Protein AF-A0A392QMX7-F1 (afdb_monomer_lite)

Organism: NCBI:txid97028

InterPro domains:
  IPR003690 Transcription termination factor, mitochondrial/chloroplastic [PF02536] (4-111)
  IPR003690 Transcription termination factor, mitochondrial/chloroplastic [PTHR13068] (25-155)
  IPR003690 Transcription termination factor, mitochondrial/chloroplastic [SM00733] (51-82)
  IPR003690 Transcription termination factor, mitochondrial/chloroplastic [SM00733] (87-118)
  IPR003690 Transcription termination factor, mitochondrial/chloroplastic [SM00733] (123-154)
  IPR038538 MTERF superfamily, mitochondrial/chloroplastic [G3DSA:1.25.70.10] (79-162)

Sequence (163 aa):
MMWFFKDRGFDDNIIQGMFKKCKRLETAHRERADENWEYLKTIGILERKLPSIVSKCPKILVLGLNEKILPMVECLNTLATKPNEVASAIAKFPHILSYSVEEKLCPLLAFFQALGVPEKQIGKILLLNPRLISYSIEIKMGEIVKFLASIGLDKDGMIGKIM

Radius of gyration: 18.05 Å; chains: 1; bounding box: 39×32×51 Å

Secondary structure (DSSP, 8-state):
-HHHHHHTT--HHHHHHHHHH-GGGTT--HHHHHHHHHHHHHTT--GGGHHHHHHH-GGGGTS-IIIIIHHHHHHHHHH--STTHHHHHHHH-GGGGGS-IIIIIHHHHHHHHHTT--HHHHHHHHHH-GGGGGS-IIIIIHHHHHHHHHTTTTGGGHHHHH-

pLDDT: mean 92.03, std 7.65, range [63.34, 98.5]

Foldseek 3Di:
DVVLCVVLPDDPVLVVLLCVVPVVVVVADPVLLVVLLVVLVVLPADNVLVSVLCSVPVCSSRDDCVQFQVVLLVVLVVLDDDRCLSSQQCSVPVCSSVDDCVPFVVVQLVLLVVLVADSNVSSVVCSVPVCSSVDDCVPPVVVVVVVCVVVPCSPPSSVSVVD

Structure (mmCIF, N/CA/C/O backbone):
data_AF-A0A392QMX7-F1
#
_entry.id   AF-A0A392QMX7-F1
#
loop_
_atom_site.group_PDB
_atom_site.id
_atom_site.type_symbol
_atom_site.label_atom_id
_atom_site.label_alt_id
_atom_site.label_comp_id
_atom_site.label_asym_id
_atom_site.label_entity_id
_atom_site.label_seq_id
_atom_site.pdbx_PDB_ins_code
_atom_site.Cartn_x
_atom_site.Cartn_y
_atom_site.Cartn_z
_atom_site.occupancy
_atom_site.B_iso_or_equiv
_atom_site.auth_seq_id
_atom_site.auth_comp_id
_atom_site.auth_asym_id
_atom_site.auth_atom_id
_atom_site.pdbx_PDB_model_num
ATOM 1 N N . MET A 1 1 ? 13.986 1.995 -18.642 1.00 92.06 1 MET A N 1
ATOM 2 C CA . MET A 1 1 ? 12.60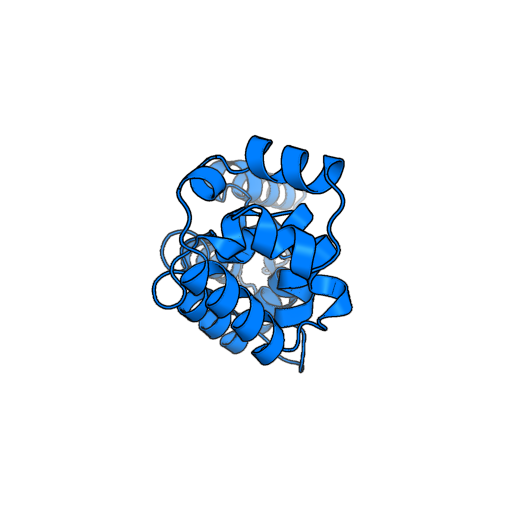5 2.045 -18.112 1.00 92.06 1 MET A CA 1
ATOM 3 C C . MET A 1 1 ? 11.503 2.135 -19.177 1.00 92.06 1 MET A C 1
ATOM 5 O O . MET A 1 1 ? 10.482 1.492 -19.005 1.00 92.06 1 MET A O 1
ATOM 9 N N . MET A 1 2 ? 11.689 2.860 -20.290 1.00 90.62 2 MET A N 1
ATOM 10 C CA . MET A 1 2 ? 10.694 2.953 -21.383 1.00 90.62 2 MET A CA 1
ATOM 11 C C . MET A 1 2 ? 10.209 1.583 -21.906 1.00 90.62 2 MET A C 1
ATOM 13 O O . MET A 1 2 ? 9.010 1.324 -21.936 1.00 90.62 2 MET A O 1
ATOM 17 N N . TRP A 1 3 ? 11.141 0.682 -22.239 1.00 90.94 3 TRP A N 1
ATOM 18 C CA . TRP A 1 3 ? 10.823 -0.649 -22.778 1.00 90.94 3 TRP A CA 1
ATOM 19 C C . TRP A 1 3 ? 10.005 -1.529 -21.833 1.00 90.94 3 TRP A C 1
ATOM 21 O O . TRP A 1 3 ? 9.071 -2.171 -22.277 1.00 90.94 3 TRP A O 1
ATOM 31 N N . PHE A 1 4 ? 10.248 -1.471 -20.521 1.00 95.00 4 PHE A N 1
ATOM 32 C CA . PHE A 1 4 ? 9.420 -2.179 -19.533 1.00 95.00 4 PHE A CA 1
ATOM 33 C C . PHE A 1 4 ? 7.932 -1.832 -19.657 1.00 95.00 4 PHE A C 1
ATOM 35 O O . PHE A 1 4 ? 7.083 -2.707 -19.498 1.00 95.00 4 PHE A O 1
ATOM 42 N N . PHE A 1 5 ? 7.616 -0.559 -19.920 1.00 96.19 5 PHE A N 1
ATOM 43 C CA . PHE A 1 5 ? 6.237 -0.121 -20.093 1.00 96.19 5 PHE A CA 1
ATOM 44 C C . PHE A 1 5 ? 5.694 -0.525 -21.467 1.00 96.19 5 PHE A C 1
ATOM 46 O O . PHE A 1 5 ? 4.558 -0.979 -21.563 1.00 96.19 5 PHE A O 1
ATOM 53 N N . LYS A 1 6 ? 6.502 -0.412 -22.525 1.00 94.75 6 LYS A N 1
ATOM 54 C CA . LYS A 1 6 ? 6.108 -0.834 -23.877 1.00 94.75 6 LYS A CA 1
ATOM 55 C C . LYS A 1 6 ? 5.818 -2.334 -23.961 1.00 94.75 6 LYS A C 1
ATOM 57 O O . LYS A 1 6 ? 4.762 -2.702 -24.464 1.00 94.75 6 LYS A O 1
ATOM 62 N N . ASP A 1 7 ? 6.677 -3.168 -23.378 1.00 94.88 7 ASP A N 1
ATOM 63 C CA . ASP A 1 7 ? 6.513 -4.628 -23.305 1.00 94.88 7 ASP A CA 1
ATOM 64 C C . ASP A 1 7 ? 5.215 -5.024 -22.573 1.00 94.88 7 ASP A C 1
ATOM 66 O O . ASP A 1 7 ? 4.654 -6.089 -22.810 1.00 94.88 7 ASP A O 1
ATOM 70 N N . ARG A 1 8 ? 4.707 -4.144 -21.699 1.00 95.06 8 ARG A N 1
ATOM 71 C CA . ARG A 1 8 ? 3.462 -4.317 -20.933 1.00 95.06 8 ARG A CA 1
ATOM 72 C C . ARG A 1 8 ? 2.264 -3.571 -21.533 1.00 95.06 8 ARG A C 1
ATOM 74 O O . ARG A 1 8 ? 1.240 -3.421 -20.869 1.00 95.06 8 ARG A O 1
ATOM 81 N N . GLY A 1 9 ? 2.387 -3.095 -22.773 1.00 94.62 9 GLY A N 1
ATOM 82 C CA . GLY A 1 9 ? 1.285 -2.522 -23.546 1.00 94.62 9 GLY A CA 1
ATOM 83 C C . GLY A 1 9 ? 0.862 -1.109 -23.138 1.00 94.62 9 GLY A C 1
ATOM 84 O O . GLY A 1 9 ? -0.247 -0.694 -23.464 1.00 94.62 9 GLY A O 1
ATOM 85 N N . PHE A 1 10 ? 1.702 -0.357 -22.422 1.00 96.75 10 PHE A N 1
ATOM 86 C CA . PHE A 1 10 ? 1.399 1.041 -22.118 1.00 96.75 10 PHE A CA 1
ATOM 87 C C . PHE A 1 10 ? 1.617 1.926 -23.355 1.00 96.75 10 PHE A C 1
ATOM 89 O O . PHE A 1 10 ? 2.635 1.815 -24.046 1.00 96.75 10 PHE A O 1
ATOM 96 N N . ASP A 1 11 ? 0.691 2.852 -23.603 1.00 95.44 11 ASP A N 1
ATOM 97 C CA . ASP A 1 11 ? 0.864 3.881 -24.629 1.00 95.44 11 ASP A CA 1
ATOM 98 C C . ASP A 1 11 ? 1.825 4.997 -24.179 1.00 95.44 11 ASP A C 1
ATOM 100 O O . ASP A 1 11 ? 2.079 5.200 -22.987 1.00 95.44 11 ASP A O 1
ATOM 104 N N . ASP A 1 12 ? 2.357 5.748 -25.147 1.00 96.31 12 ASP A N 1
ATOM 105 C CA . ASP A 1 12 ? 3.342 6.800 -24.878 1.00 96.31 12 ASP A CA 1
ATOM 106 C C . ASP A 1 12 ? 2.803 7.921 -23.989 1.00 96.31 12 ASP A C 1
ATOM 108 O O . ASP A 1 12 ? 3.541 8.440 -23.153 1.00 96.31 12 ASP A O 1
ATOM 112 N N . ASN A 1 13 ? 1.522 8.278 -24.097 1.00 96.25 13 ASN A N 1
ATOM 113 C CA . ASN A 1 13 ? 0.946 9.361 -23.302 1.00 96.25 13 ASN A CA 1
ATOM 114 C C . ASN A 1 13 ? 0.893 8.982 -21.819 1.00 96.25 13 ASN A C 1
ATOM 116 O O . ASN A 1 13 ? 1.268 9.783 -20.955 1.00 96.25 13 ASN A O 1
ATOM 120 N N . ILE A 1 14 ? 0.484 7.747 -21.514 1.00 96.38 14 ILE A N 1
ATOM 121 C CA . ILE A 1 14 ? 0.496 7.216 -20.151 1.00 96.38 14 ILE A CA 1
ATOM 122 C C . ILE A 1 14 ? 1.931 7.138 -19.631 1.00 96.38 14 ILE A C 1
ATOM 124 O O . ILE A 1 14 ? 2.186 7.562 -18.500 1.00 96.38 14 ILE A O 1
ATOM 128 N N . ILE A 1 15 ? 2.874 6.651 -20.444 1.00 97.31 15 ILE A N 1
ATOM 129 C CA . ILE A 1 15 ? 4.284 6.560 -20.055 1.00 97.31 15 ILE A CA 1
ATOM 130 C C . ILE A 1 15 ? 4.840 7.941 -19.699 1.00 97.31 15 ILE A C 1
ATOM 132 O O . ILE A 1 15 ? 5.365 8.129 -18.599 1.00 97.31 15 ILE A O 1
ATOM 136 N N . GLN A 1 16 ? 4.654 8.936 -20.565 1.00 96.12 16 GLN A N 1
ATOM 137 C CA . GLN A 1 16 ? 5.099 10.305 -20.300 1.00 96.12 16 GLN A CA 1
ATOM 138 C C . GLN A 1 16 ? 4.425 10.897 -19.056 1.00 96.12 16 GLN A C 1
ATOM 140 O O . GLN A 1 16 ? 5.073 11.561 -18.243 1.00 96.12 16 GLN A O 1
ATOM 145 N N . GLY A 1 17 ? 3.136 10.612 -18.847 1.00 97.00 17 GLY A N 1
ATOM 146 C CA . GLY A 1 17 ? 2.425 10.970 -17.621 1.00 97.00 17 GLY A CA 1
ATOM 147 C C . GLY A 1 17 ? 3.057 10.361 -16.365 1.00 97.00 17 GLY A C 1
ATOM 148 O O . GLY A 1 17 ? 3.155 11.032 -15.336 1.00 97.00 17 GLY A O 1
ATOM 149 N N . MET A 1 18 ? 3.534 9.117 -16.437 1.00 97.31 18 MET A N 1
ATOM 150 C CA . MET A 1 18 ? 4.215 8.454 -15.323 1.00 97.31 18 MET A CA 1
ATOM 151 C C . MET A 1 18 ? 5.578 9.077 -15.009 1.00 97.31 18 MET A C 1
ATOM 153 O O . MET A 1 18 ? 5.848 9.346 -13.838 1.00 97.31 18 MET A O 1
ATOM 157 N N . PHE A 1 19 ? 6.398 9.385 -16.018 1.00 96.38 19 PHE A N 1
ATOM 158 C CA . PHE A 1 19 ? 7.685 10.069 -15.823 1.00 96.38 19 PHE A CA 1
ATOM 159 C C . PHE A 1 19 ? 7.521 11.476 -15.232 1.00 96.38 19 PHE A C 1
ATOM 161 O O . PHE A 1 19 ? 8.304 11.886 -14.373 1.00 96.38 19 PHE A O 1
ATOM 168 N N . LYS A 1 20 ? 6.456 12.197 -15.611 1.00 96.12 20 LYS A N 1
ATOM 169 C CA . LYS A 1 20 ? 6.101 13.485 -14.990 1.00 96.12 20 LYS A CA 1
ATOM 170 C C . LYS A 1 20 ? 5.731 13.333 -13.510 1.00 96.12 20 LYS A C 1
ATOM 172 O O . LYS A 1 20 ? 6.157 14.145 -12.697 1.00 96.12 20 LYS A O 1
ATOM 177 N N . LYS A 1 21 ? 4.971 12.292 -13.149 1.00 95.56 21 LYS A N 1
ATOM 178 C CA . LYS A 1 21 ? 4.568 12.012 -11.755 1.00 95.56 21 LYS A CA 1
ATOM 179 C C . LYS A 1 21 ? 5.712 11.478 -10.888 1.00 95.56 21 LYS A C 1
ATOM 181 O O . LYS A 1 21 ? 5.720 11.704 -9.682 1.00 95.56 21 LYS A O 1
ATOM 186 N N . CYS A 1 22 ? 6.644 10.722 -11.467 1.00 95.94 22 CYS A N 1
ATOM 187 C CA . CYS A 1 22 ? 7.737 10.085 -10.741 1.00 95.94 22 CYS A CA 1
ATOM 188 C C . CYS A 1 22 ? 9.039 10.147 -11.543 1.00 95.94 22 CYS A C 1
ATOM 190 O O . CYS A 1 22 ? 9.388 9.221 -12.271 1.00 95.94 22 CYS A O 1
ATOM 192 N N . LYS A 1 23 ? 9.804 11.223 -11.330 1.00 94.69 23 LYS A N 1
ATOM 193 C CA . LYS A 1 23 ? 11.112 11.439 -11.967 1.00 94.69 23 LYS A CA 1
ATOM 194 C C . LYS A 1 23 ? 12.138 10.346 -11.684 1.00 94.69 23 LYS A C 1
ATOM 196 O O . LYS A 1 23 ? 12.969 10.050 -12.529 1.00 94.69 23 LYS A O 1
ATOM 201 N N . ARG A 1 24 ? 12.015 9.663 -10.541 1.00 95.06 24 ARG A N 1
ATOM 202 C CA . ARG A 1 24 ? 12.851 8.502 -10.191 1.00 95.06 24 ARG A CA 1
ATOM 203 C C . ARG A 1 24 ? 12.748 7.344 -11.190 1.00 95.06 24 ARG A C 1
ATOM 205 O O . ARG A 1 24 ? 13.617 6.486 -11.169 1.00 95.06 24 ARG A O 1
ATOM 212 N N . LEU A 1 25 ? 11.727 7.304 -12.049 1.00 94.94 25 LEU A N 1
ATOM 213 C CA . LEU A 1 25 ? 11.652 6.329 -13.139 1.00 94.94 25 LEU A CA 1
ATOM 214 C C . LEU A 1 25 ? 12.741 6.527 -14.204 1.00 94.94 25 LEU A C 1
ATOM 216 O O . LEU A 1 25 ? 13.088 5.563 -14.880 1.00 94.94 25 LEU A O 1
ATOM 220 N N . GLU A 1 26 ? 13.266 7.746 -14.376 1.00 92.31 26 GLU A N 1
ATOM 221 C CA . GLU A 1 26 ? 14.305 8.058 -15.376 1.00 92.31 26 GLU A CA 1
ATOM 222 C C . GLU A 1 26 ? 15.615 7.323 -15.059 1.00 92.31 26 GLU A C 1
ATOM 224 O O . GLU A 1 26 ? 16.296 6.854 -15.966 1.00 92.31 26 GLU A O 1
ATOM 229 N N . THR A 1 27 ? 15.907 7.140 -13.770 1.00 93.06 27 THR A N 1
ATOM 230 C CA . THR A 1 27 ? 17.107 6.465 -13.253 1.00 93.06 27 THR A CA 1
ATOM 231 C C . THR A 1 27 ? 16.821 5.080 -12.669 1.00 93.06 27 THR A C 1
ATOM 233 O O . THR A 1 27 ? 17.694 4.472 -12.056 1.00 93.06 27 THR A O 1
ATOM 236 N N . ALA A 1 28 ? 15.598 4.566 -12.820 1.00 92.75 28 ALA A N 1
ATOM 237 C CA . ALA A 1 28 ? 15.204 3.296 -12.225 1.00 92.75 28 ALA A CA 1
ATOM 238 C C . ALA A 1 28 ? 15.799 2.084 -12.954 1.00 92.75 28 ALA A C 1
ATOM 240 O O . ALA A 1 28 ? 15.801 2.007 -14.187 1.00 92.75 28 ALA A O 1
ATOM 241 N N . HIS A 1 29 ? 16.215 1.091 -12.166 1.00 92.06 29 HIS A N 1
ATOM 242 C CA . HIS A 1 29 ? 16.638 -0.213 -12.663 1.00 92.06 29 HIS A CA 1
ATOM 243 C C . HIS A 1 29 ? 15.427 -1.057 -13.064 1.00 92.06 29 HIS A C 1
ATOM 245 O O . HIS A 1 29 ? 14.441 -1.138 -12.329 1.00 92.06 29 HIS A O 1
ATOM 251 N N . ARG A 1 30 ? 15.524 -1.702 -14.232 1.00 93.94 30 ARG A N 1
ATOM 252 C CA . ARG A 1 30 ? 14.465 -2.566 -14.769 1.00 93.94 30 ARG A CA 1
ATOM 253 C C . ARG A 1 30 ? 14.163 -3.738 -13.832 1.00 93.94 30 ARG A C 1
ATOM 255 O O . ARG A 1 30 ? 12.995 -3.994 -13.583 1.00 93.94 30 ARG A O 1
ATOM 262 N N . GLU A 1 31 ? 15.199 -4.371 -13.290 1.00 94.81 31 GLU A N 1
ATOM 263 C CA . GLU A 1 31 ? 15.098 -5.527 -12.385 1.00 94.81 31 GLU A CA 1
ATOM 264 C C . GLU A 1 31 ? 14.177 -5.237 -11.199 1.00 94.81 31 GLU A C 1
ATOM 266 O O . GLU A 1 31 ? 13.197 -5.943 -11.007 1.00 94.81 31 GLU A O 1
ATOM 271 N N . ARG A 1 32 ? 14.386 -4.119 -10.493 1.00 95.31 32 ARG A N 1
ATOM 272 C CA . ARG A 1 32 ? 13.511 -3.698 -9.385 1.00 95.31 32 ARG A CA 1
ATOM 273 C C . ARG A 1 32 ? 12.056 -3.491 -9.814 1.00 95.31 32 ARG A C 1
ATOM 275 O O . ARG A 1 32 ? 11.134 -3.820 -9.072 1.00 95.31 32 ARG A O 1
ATOM 282 N N . ALA A 1 33 ? 11.833 -2.908 -10.990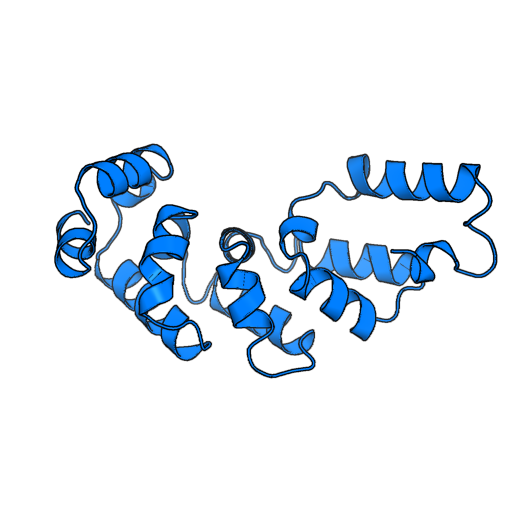 1.00 97.25 33 ALA A N 1
ATOM 283 C CA . ALA A 1 33 ? 10.480 -2.707 -11.496 1.00 97.25 33 ALA A CA 1
ATOM 284 C C . ALA A 1 33 ? 9.803 -4.043 -11.839 1.00 97.25 33 ALA A C 1
ATOM 286 O O . ALA A 1 33 ? 8.613 -4.199 -11.566 1.00 97.25 33 ALA A O 1
ATOM 287 N N . ASP A 1 34 ? 10.551 -4.991 -12.411 1.00 97.38 34 ASP A N 1
ATOM 288 C CA . ASP A 1 34 ? 10.084 -6.350 -12.695 1.00 97.38 34 ASP A CA 1
ATOM 289 C C . ASP A 1 34 ? 9.809 -7.123 -11.389 1.00 97.38 34 ASP A C 1
ATOM 291 O O . ASP A 1 34 ? 8.727 -7.686 -11.247 1.00 97.38 34 ASP A O 1
ATOM 295 N N . GLU A 1 35 ? 10.699 -7.056 -10.394 1.00 97.81 35 GLU A N 1
ATOM 296 C CA . GLU A 1 35 ? 10.503 -7.640 -9.056 1.00 97.81 35 GLU A CA 1
ATOM 297 C C . GLU A 1 35 ? 9.227 -7.121 -8.387 1.00 97.81 35 GLU A C 1
ATOM 299 O O . GLU A 1 35 ? 8.377 -7.902 -7.956 1.00 97.81 35 GLU A O 1
ATOM 304 N N . ASN A 1 36 ? 9.047 -5.797 -8.342 1.00 98.19 36 ASN A N 1
ATOM 305 C CA . ASN A 1 36 ? 7.859 -5.197 -7.741 1.00 98.19 36 ASN A CA 1
ATOM 306 C C . ASN A 1 36 ? 6.589 -5.561 -8.525 1.00 98.19 36 ASN A C 1
ATOM 308 O O . ASN A 1 36 ? 5.538 -5.771 -7.923 1.00 98.19 36 ASN A O 1
ATOM 312 N N . TRP A 1 37 ? 6.661 -5.642 -9.857 1.00 98.06 37 TRP A N 1
ATOM 313 C CA . TRP A 1 37 ? 5.535 -6.060 -10.694 1.00 98.06 37 TRP A CA 1
ATOM 314 C C . TRP A 1 37 ? 5.114 -7.503 -10.405 1.00 98.06 37 TRP A C 1
ATOM 316 O O . TRP A 1 37 ? 3.927 -7.761 -10.193 1.00 98.06 37 TRP A O 1
ATOM 326 N N . GLU A 1 38 ? 6.071 -8.431 -10.354 1.00 98.19 38 GLU A N 1
ATOM 327 C CA . GLU A 1 38 ? 5.797 -9.838 -10.062 1.00 98.19 38 GLU A CA 1
ATOM 328 C C . GLU A 1 38 ? 5.301 -10.032 -8.629 1.00 98.19 38 GLU A C 1
ATOM 330 O O . GLU A 1 38 ? 4.313 -10.731 -8.414 1.00 98.19 38 GLU A O 1
ATOM 335 N N . TYR A 1 39 ? 5.881 -9.332 -7.654 1.00 98.50 39 TYR A N 1
ATOM 336 C CA . TYR A 1 39 ? 5.399 -9.383 -6.276 1.00 98.50 39 TYR A CA 1
ATOM 337 C C . TYR A 1 39 ? 3.948 -8.890 -6.135 1.00 98.50 39 TYR A C 1
ATOM 339 O O . TYR A 1 39 ? 3.146 -9.481 -5.417 1.00 98.50 39 TYR A O 1
ATOM 347 N N . LEU A 1 40 ? 3.542 -7.844 -6.865 1.00 98.12 40 LEU A N 1
ATOM 348 C CA . LEU A 1 40 ? 2.140 -7.411 -6.837 1.00 98.12 40 LEU A CA 1
ATOM 349 C C . LEU A 1 40 ? 1.186 -8.526 -7.318 1.00 98.12 40 LEU A C 1
ATOM 351 O O . LEU A 1 40 ? 0.061 -8.619 -6.823 1.00 98.12 40 LEU A O 1
ATOM 355 N N . LYS A 1 41 ? 1.626 -9.411 -8.223 1.00 97.88 41 LYS A N 1
ATOM 356 C CA . LYS A 1 41 ? 0.841 -10.583 -8.651 1.00 97.88 41 LYS A CA 1
ATOM 357 C C . LYS A 1 41 ? 0.733 -11.621 -7.536 1.00 97.88 41 LYS A C 1
ATOM 359 O O . LYS A 1 41 ? -0.358 -12.149 -7.318 1.00 97.88 41 LYS A O 1
ATOM 364 N N . THR A 1 42 ? 1.819 -11.884 -6.803 1.00 97.44 42 THR A N 1
ATOM 365 C CA . THR A 1 42 ? 1.830 -12.898 -5.730 1.00 97.44 42 THR A CA 1
ATOM 366 C C . THR A 1 42 ? 0.896 -12.546 -4.573 1.00 97.44 42 THR A C 1
ATOM 368 O O . THR A 1 42 ? 0.323 -13.442 -3.962 1.00 97.44 42 THR A O 1
ATOM 371 N N . ILE A 1 43 ? 0.650 -11.255 -4.325 1.00 96.25 43 ILE A N 1
ATOM 372 C CA . ILE A 1 43 ? -0.287 -10.795 -3.286 1.00 96.25 43 ILE A CA 1
ATOM 373 C C . ILE A 1 43 ? -1.758 -10.790 -3.742 1.00 96.25 43 ILE A C 1
ATOM 375 O O . ILE A 1 43 ? -2.621 -10.277 -3.032 1.00 96.25 43 ILE A O 1
ATOM 379 N N . GLY A 1 44 ? -2.062 -11.331 -4.929 1.00 96.06 44 GLY A N 1
ATOM 380 C CA . GLY A 1 44 ? -3.426 -11.495 -5.442 1.00 96.06 44 GLY A CA 1
ATOM 381 C C . GLY A 1 44 ? -3.932 -10.356 -6.335 1.00 96.06 44 GLY A C 1
ATOM 382 O O . GLY A 1 44 ? -5.121 -10.318 -6.671 1.00 96.06 44 GLY A O 1
ATOM 383 N N . ILE A 1 45 ? -3.075 -9.415 -6.755 1.00 97.81 45 ILE A N 1
ATOM 384 C CA . ILE A 1 45 ? -3.468 -8.408 -7.750 1.00 97.81 45 ILE A CA 1
ATOM 385 C C . ILE A 1 45 ? -3.409 -9.036 -9.140 1.00 97.81 45 ILE A C 1
ATOM 387 O O . ILE A 1 45 ? -2.363 -9.443 -9.632 1.00 97.81 45 ILE A O 1
ATOM 391 N N . LEU A 1 46 ? -4.560 -9.060 -9.808 1.00 96.25 46 LEU A N 1
ATOM 392 C CA . LEU A 1 46 ? -4.660 -9.562 -11.174 1.00 96.25 46 LEU A CA 1
ATOM 393 C C . LEU A 1 46 ? -3.807 -8.720 -12.125 1.00 96.25 46 LEU A C 1
ATOM 395 O O . LEU A 1 46 ? -3.918 -7.494 -12.129 1.00 96.25 46 LEU A O 1
ATOM 399 N N . GLU A 1 47 ? -3.055 -9.379 -13.003 1.00 95.88 47 GLU A N 1
ATOM 400 C CA . GLU A 1 47 ? -2.144 -8.730 -13.952 1.00 95.88 47 GLU A CA 1
ATOM 401 C C . GLU A 1 47 ? -2.832 -7.656 -14.804 1.00 95.88 47 GLU A C 1
ATOM 403 O O . GLU A 1 47 ? -2.334 -6.539 -14.924 1.00 95.88 47 GLU A O 1
ATOM 408 N N . ARG A 1 48 ? -4.066 -7.914 -15.258 1.00 95.94 48 ARG A N 1
ATOM 409 C CA . ARG A 1 48 ? -4.887 -6.930 -15.988 1.00 95.94 48 ARG A CA 1
ATOM 410 C C . ARG A 1 48 ? -5.163 -5.624 -15.225 1.00 95.94 48 ARG A C 1
ATOM 412 O O . ARG A 1 48 ? -5.538 -4.630 -15.836 1.00 95.94 48 ARG A O 1
ATOM 419 N N . LYS A 1 49 ? -5.035 -5.611 -13.891 1.00 97.00 49 LYS A N 1
ATOM 420 C CA . LYS A 1 49 ? -5.202 -4.409 -13.053 1.00 97.00 49 LYS A CA 1
ATOM 421 C C . LYS A 1 49 ? -3.896 -3.633 -12.870 1.00 97.00 49 LYS A C 1
ATOM 423 O O . LYS A 1 49 ? -3.962 -2.442 -12.559 1.00 97.00 49 LYS A O 1
ATOM 428 N N . LEU A 1 50 ? -2.737 -4.267 -13.063 1.00 97.75 50 LEU A N 1
ATOM 429 C CA . LEU A 1 50 ? -1.432 -3.650 -12.817 1.00 97.75 50 LEU A CA 1
ATOM 430 C C . LEU A 1 50 ? -1.188 -2.395 -13.658 1.00 97.75 50 LEU A C 1
ATOM 432 O O . LEU A 1 50 ? -0.746 -1.410 -13.063 1.00 97.75 50 LEU A O 1
ATOM 436 N N . PRO A 1 51 ? -1.557 -2.330 -14.958 1.00 97.19 51 PRO A N 1
ATOM 437 C CA . PRO A 1 51 ? -1.407 -1.097 -15.719 1.00 97.19 51 PRO A CA 1
ATOM 438 C C . PRO A 1 51 ? -2.097 0.099 -15.062 1.00 97.19 51 PRO A C 1
ATOM 440 O O . PRO A 1 51 ? -1.465 1.120 -14.808 1.00 97.19 51 PRO A O 1
ATOM 443 N N . SER A 1 52 ? -3.362 -0.054 -14.653 1.00 96.88 52 SER A N 1
ATOM 444 C CA . SER A 1 52 ? -4.112 1.016 -13.979 1.00 96.88 52 SER A CA 1
ATOM 445 C C . SER A 1 52 ? -3.483 1.432 -12.642 1.00 96.88 52 SER A C 1
ATOM 447 O O . SER A 1 52 ? -3.447 2.618 -12.307 1.00 96.88 52 SER A O 1
ATOM 449 N N . ILE A 1 53 ? -2.983 0.466 -11.870 1.00 98.00 53 ILE A N 1
ATOM 450 C CA . ILE A 1 53 ? -2.350 0.685 -10.562 1.00 98.00 53 ILE A CA 1
ATOM 451 C C . ILE A 1 53 ? -1.038 1.459 -10.729 1.00 98.00 53 ILE A C 1
ATOM 453 O O . ILE A 1 53 ? -0.842 2.494 -10.086 1.00 98.00 53 ILE A O 1
ATOM 457 N N . VAL A 1 54 ? -0.177 1.008 -11.641 1.00 97.62 54 VAL A N 1
ATOM 458 C CA . VAL A 1 54 ? 1.115 1.627 -11.951 1.00 97.62 54 VAL A CA 1
ATOM 459 C C . VAL A 1 54 ? 0.927 3.021 -12.555 1.00 97.62 54 VAL A C 1
ATOM 461 O O . VAL A 1 54 ? 1.591 3.959 -12.126 1.00 97.62 54 VAL A O 1
ATOM 464 N N . SER A 1 55 ? -0.040 3.228 -13.455 1.00 96.50 55 SER A N 1
ATOM 465 C CA . SER A 1 55 ? -0.341 4.565 -13.998 1.00 96.50 55 SER A CA 1
ATOM 466 C C . SER A 1 55 ? -0.809 5.562 -12.932 1.00 96.50 55 SER A C 1
ATOM 468 O O . SER A 1 55 ? -0.552 6.772 -13.035 1.00 96.50 55 SER A O 1
ATOM 470 N N . LYS A 1 56 ? -1.516 5.079 -11.898 1.00 96.00 56 LYS A N 1
ATOM 471 C CA . LYS A 1 56 ? -1.944 5.894 -10.750 1.00 96.00 56 LYS A CA 1
ATOM 472 C C . LYS A 1 56 ? -0.781 6.216 -9.819 1.00 96.00 56 LYS A C 1
ATOM 474 O O . LYS A 1 56 ? -0.717 7.342 -9.332 1.00 96.00 56 LYS A O 1
ATOM 479 N N . CYS A 1 57 ? 0.112 5.260 -9.575 1.00 97.19 57 CYS A N 1
ATOM 480 C CA . CYS A 1 57 ? 1.247 5.417 -8.671 1.00 97.19 57 CYS A CA 1
ATOM 481 C C . CYS A 1 57 ? 2.516 4.768 -9.252 1.00 97.19 57 CYS A C 1
ATOM 483 O O . CYS A 1 57 ? 2.915 3.692 -8.813 1.00 97.19 57 CYS A O 1
ATOM 485 N N . PRO A 1 58 ? 3.206 5.424 -10.201 1.00 97.25 58 PRO A N 1
ATOM 486 C CA . PRO A 1 58 ? 4.405 4.852 -10.824 1.00 97.25 58 PRO A CA 1
ATOM 487 C C . PRO A 1 58 ? 5.546 4.605 -9.834 1.00 97.25 58 PRO A C 1
ATOM 489 O O . PRO A 1 58 ? 6.412 3.764 -10.063 1.00 97.25 58 PRO A O 1
ATOM 492 N N . LYS A 1 59 ? 5.521 5.315 -8.698 1.00 97.00 59 LYS A N 1
ATOM 493 C CA . LYS A 1 59 ? 6.500 5.181 -7.621 1.00 97.00 59 LYS A CA 1
ATOM 494 C C . LYS A 1 59 ? 6.609 3.745 -7.102 1.00 97.00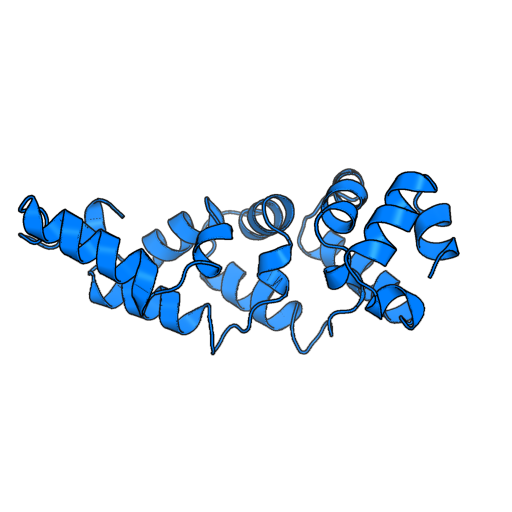 59 LYS A C 1
ATOM 496 O O . LYS A 1 59 ? 7.697 3.364 -6.687 1.00 97.00 59 LYS A O 1
ATOM 501 N N . ILE A 1 60 ? 5.542 2.941 -7.161 1.00 97.31 60 ILE A N 1
ATOM 502 C CA . ILE A 1 60 ? 5.570 1.555 -6.665 1.00 97.31 60 ILE A CA 1
ATOM 503 C C . ILE A 1 60 ? 6.614 0.687 -7.376 1.00 97.31 60 ILE A C 1
ATOM 505 O O . ILE A 1 60 ? 7.125 -0.242 -6.772 1.00 97.31 60 ILE A O 1
ATOM 509 N N . LEU A 1 61 ? 6.997 1.016 -8.612 1.00 97.75 61 LEU A N 1
ATOM 510 C CA . LEU A 1 61 ? 8.019 0.277 -9.362 1.00 97.75 61 LEU A CA 1
ATOM 511 C C . LEU A 1 61 ? 9.456 0.584 -8.921 1.00 97.75 61 LEU A C 1
ATOM 513 O O . LEU A 1 61 ? 10.383 -0.101 -9.330 1.00 97.75 61 LEU A O 1
ATOM 517 N N . VAL A 1 62 ? 9.661 1.632 -8.119 1.00 97.00 62 VAL A N 1
ATOM 518 C CA . VAL A 1 62 ? 11.003 2.091 -7.711 1.00 97.00 62 VAL A CA 1
ATOM 519 C C . VAL A 1 62 ? 11.217 2.061 -6.201 1.00 97.00 62 VAL A C 1
ATOM 521 O O . VAL A 1 62 ? 12.287 2.449 -5.720 1.00 97.00 62 VAL A O 1
ATOM 524 N N . LEU A 1 63 ? 10.197 1.647 -5.446 1.00 96.88 63 LEU A N 1
ATOM 525 C CA . LEU A 1 63 ? 10.313 1.380 -4.017 1.00 96.88 63 LEU A CA 1
ATOM 526 C C . LEU A 1 63 ? 11.187 0.147 -3.785 1.00 96.88 63 LEU A C 1
ATOM 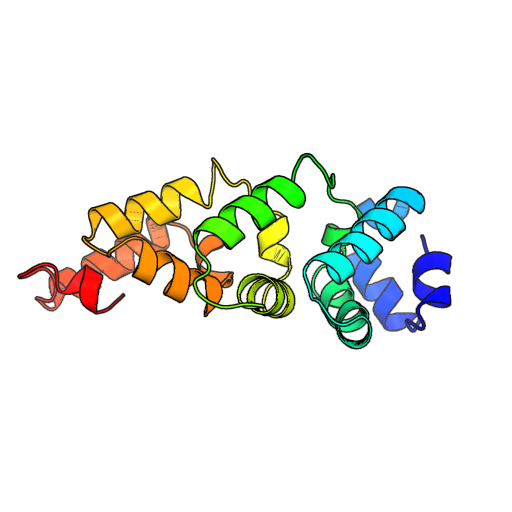528 O O . LEU A 1 63 ? 11.207 -0.765 -4.608 1.00 96.88 63 LEU A O 1
ATOM 532 N N . GLY A 1 64 ? 11.896 0.138 -2.658 1.00 96.88 64 GLY A N 1
ATOM 533 C CA . GLY A 1 64 ? 12.576 -1.059 -2.185 1.00 96.88 64 GLY A CA 1
ATOM 534 C C . GLY A 1 64 ? 11.550 -2.113 -1.777 1.00 96.88 64 GLY A C 1
ATOM 535 O O . GLY A 1 64 ? 10.629 -1.811 -1.009 1.00 96.88 64 GLY A O 1
ATOM 536 N N . LEU A 1 65 ? 11.666 -3.314 -2.344 1.00 96.94 65 LEU A N 1
ATOM 537 C CA . LEU A 1 65 ? 10.724 -4.401 -2.097 1.00 96.94 65 LEU A CA 1
ATOM 538 C C . LEU A 1 65 ? 10.742 -4.793 -0.615 1.00 96.94 65 LEU A C 1
ATOM 540 O O . LEU A 1 65 ? 9.701 -4.743 0.036 1.00 96.94 65 LEU A O 1
ATOM 544 N N . ASN A 1 66 ? 11.929 -5.072 -0.073 1.00 96.25 66 ASN A N 1
ATOM 545 C CA . ASN A 1 66 ? 12.127 -5.529 1.305 1.00 96.25 66 ASN A CA 1
ATOM 546 C C . ASN A 1 66 ? 11.991 -4.402 2.337 1.00 96.25 66 ASN A C 1
ATOM 548 O O . ASN A 1 66 ? 11.588 -4.639 3.467 1.00 96.25 66 ASN A O 1
ATOM 552 N N . GLU A 1 67 ? 12.305 -3.163 1.960 1.00 94.19 67 GLU A N 1
ATOM 553 C CA . GLU A 1 67 ? 12.364 -2.035 2.895 1.00 94.19 67 GLU A CA 1
ATOM 554 C C . GLU A 1 67 ? 11.047 -1.255 2.985 1.00 94.19 67 GLU A C 1
ATOM 556 O O . GLU A 1 67 ? 10.860 -0.456 3.904 1.00 94.19 67 GLU A O 1
ATOM 561 N N . LYS A 1 68 ? 10.156 -1.400 1.996 1.00 95.50 68 LYS A N 1
ATOM 562 C CA . LYS A 1 68 ? 8.897 -0.639 1.934 1.00 95.50 68 LYS A CA 1
ATOM 563 C C . LYS A 1 68 ? 7.689 -1.502 1.626 1.00 95.50 68 LYS A C 1
ATOM 565 O O . LYS A 1 68 ? 6.712 -1.450 2.367 1.00 95.50 68 LYS A O 1
ATOM 570 N N . ILE A 1 69 ? 7.727 -2.257 0.532 1.00 97.94 69 ILE A N 1
ATOM 571 C CA . ILE A 1 69 ? 6.530 -2.946 0.041 1.00 97.94 69 ILE A CA 1
ATOM 572 C C . ILE A 1 69 ? 6.175 -4.129 0.947 1.00 97.94 69 ILE A C 1
ATOM 574 O O . ILE A 1 69 ? 5.039 -4.203 1.409 1.00 97.94 69 ILE A O 1
ATOM 578 N N . LEU A 1 70 ? 7.130 -5.023 1.213 1.00 97.88 70 LEU A N 1
ATOM 579 C CA . LEU A 1 70 ? 6.927 -6.225 2.023 1.00 97.88 70 LEU A CA 1
ATOM 580 C C . LEU A 1 70 ? 6.441 -5.897 3.443 1.00 97.88 70 LEU A C 1
ATOM 582 O O . LEU A 1 70 ? 5.341 -6.340 3.771 1.00 97.88 70 LEU A O 1
ATOM 586 N N . PRO A 1 71 ? 7.124 -5.038 4.232 1.00 97.94 71 PRO A N 1
ATOM 587 C CA . PRO A 1 71 ? 6.681 -4.723 5.592 1.00 97.94 71 PRO A CA 1
ATOM 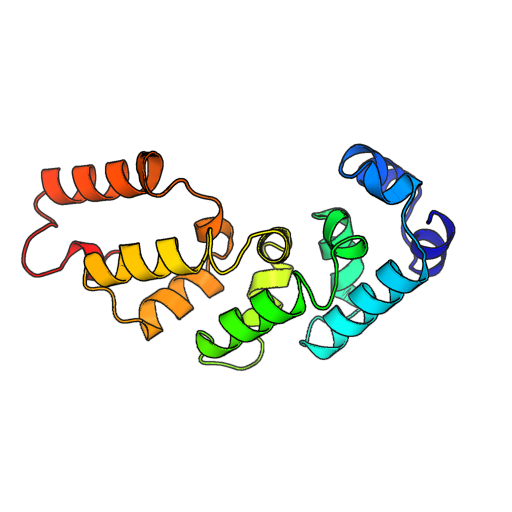588 C C . PRO A 1 71 ? 5.269 -4.130 5.640 1.00 97.94 71 PRO A C 1
ATOM 590 O O . PRO A 1 71 ? 4.464 -4.474 6.504 1.00 97.94 71 PRO A O 1
ATOM 593 N N . MET A 1 72 ? 4.930 -3.259 4.680 1.00 98.12 72 MET A N 1
ATOM 594 C CA . MET A 1 72 ? 3.586 -2.690 4.591 1.00 98.12 72 MET A CA 1
ATOM 595 C C . MET A 1 72 ? 2.544 -3.763 4.257 1.00 98.12 72 MET A C 1
ATOM 597 O O . MET A 1 72 ? 1.484 -3.791 4.872 1.00 98.12 72 MET A O 1
ATOM 601 N N . VAL A 1 73 ? 2.817 -4.654 3.299 1.00 98.12 73 VAL A N 1
ATOM 602 C CA . VAL A 1 73 ? 1.883 -5.735 2.947 1.00 98.12 73 VAL A CA 1
ATOM 603 C C . VAL A 1 73 ? 1.703 -6.720 4.101 1.00 98.12 73 VAL A C 1
ATOM 605 O O . VAL A 1 73 ? 0.570 -7.093 4.391 1.00 98.12 73 VAL A O 1
ATOM 608 N N . GLU A 1 74 ? 2.782 -7.110 4.776 1.00 97.12 74 GLU A N 1
ATOM 609 C CA . GLU A 1 74 ? 2.735 -7.994 5.944 1.00 97.12 74 GLU A CA 1
ATOM 610 C C . GLU A 1 74 ? 1.892 -7.387 7.065 1.00 97.12 74 GLU A C 1
ATOM 612 O O . GLU A 1 74 ? 0.987 -8.047 7.573 1.00 97.12 74 GLU A O 1
ATOM 617 N N . CYS A 1 75 ? 2.094 -6.106 7.378 1.00 96.00 75 CYS A N 1
ATOM 618 C CA . CYS A 1 75 ? 1.286 -5.409 8.375 1.00 96.00 75 CYS A CA 1
ATOM 619 C C . CYS A 1 75 ? -0.190 -5.291 7.953 1.00 96.00 75 CYS A C 1
ATOM 621 O O . CYS A 1 75 ? -1.090 -5.530 8.749 1.00 96.00 75 CYS A O 1
ATOM 623 N N . LEU A 1 76 ? -0.485 -4.996 6.683 1.00 96.62 76 LEU A N 1
ATOM 624 C CA . LEU A 1 76 ? -1.874 -4.982 6.209 1.00 96.62 76 LEU A CA 1
ATOM 625 C C . LEU A 1 76 ? -2.525 -6.373 6.263 1.00 96.62 76 LEU A C 1
ATOM 627 O O . LEU A 1 76 ? -3.734 -6.464 6.476 1.00 96.62 76 LEU A O 1
ATOM 631 N N . ASN A 1 77 ? -1.749 -7.447 6.097 1.00 96.19 77 ASN A N 1
ATOM 632 C CA . ASN A 1 77 ? -2.250 -8.815 6.216 1.00 96.19 77 ASN A CA 1
ATOM 633 C C . ASN A 1 77 ? -2.626 -9.176 7.659 1.00 96.19 77 ASN A C 1
ATOM 635 O O . ASN A 1 77 ? -3.591 -9.917 7.836 1.00 96.19 77 ASN A O 1
ATOM 639 N N . THR A 1 78 ? -1.951 -8.638 8.685 1.00 94.75 78 THR A N 1
ATOM 640 C CA . THR A 1 78 ? -2.365 -8.865 10.087 1.00 94.75 78 THR A CA 1
ATOM 641 C C . THR A 1 78 ? -3.709 -8.206 10.412 1.00 94.75 78 THR A C 1
ATOM 643 O O . THR A 1 78 ? -4.429 -8.664 11.297 1.00 94.75 78 THR A O 1
ATOM 646 N N . LEU A 1 79 ? -4.071 -7.160 9.664 1.00 93.38 79 LEU A N 1
ATOM 647 C CA . LEU A 1 79 ? -5.330 -6.423 9.791 1.00 93.38 79 LEU A CA 1
ATOM 648 C C . LEU A 1 79 ? -6.467 -6.997 8.931 1.00 93.38 79 LEU A C 1
ATOM 650 O O . LEU A 1 79 ? -7.634 -6.650 9.137 1.00 93.38 79 LEU A O 1
ATOM 654 N N . ALA A 1 80 ? -6.144 -7.831 7.942 1.00 94.00 80 ALA A N 1
ATOM 655 C CA . ALA A 1 80 ? -7.115 -8.415 7.030 1.00 94.00 80 ALA A CA 1
ATOM 656 C C . ALA A 1 80 ? -7.875 -9.572 7.683 1.00 94.00 80 ALA A C 1
ATOM 658 O O . ALA A 1 80 ? -7.327 -10.389 8.417 1.00 94.00 80 ALA A O 1
ATOM 659 N N . THR A 1 81 ? -9.166 -9.665 7.373 1.00 91.81 81 THR A N 1
ATOM 660 C CA . THR A 1 81 ? -10.040 -10.742 7.867 1.00 91.81 81 THR A CA 1
ATOM 661 C C . THR A 1 81 ? -10.515 -11.663 6.754 1.00 91.81 81 THR A C 1
ATOM 663 O O . THR A 1 81 ? -10.993 -12.765 7.025 1.00 91.81 81 THR A O 1
ATOM 666 N N . LYS A 1 82 ? -10.398 -11.223 5.497 1.00 91.19 82 LYS A N 1
ATOM 667 C CA . LYS A 1 82 ? -10.795 -11.990 4.318 1.00 91.19 82 LYS A CA 1
ATOM 668 C C . LYS A 1 82 ? -9.670 -12.035 3.286 1.00 91.19 82 LYS A C 1
ATOM 670 O O . LYS A 1 82 ? -8.890 -11.084 3.173 1.00 91.19 82 LYS A O 1
ATOM 675 N N . PRO A 1 83 ? -9.630 -13.094 2.460 1.00 90.06 83 PRO A N 1
ATOM 676 C CA . PRO A 1 83 ? -8.738 -13.137 1.311 1.00 90.06 83 PRO A CA 1
ATOM 677 C C . PRO A 1 83 ? -8.931 -11.912 0.409 1.00 90.06 83 PRO A C 1
ATOM 679 O O . PRO A 1 83 ? -10.051 -11.434 0.221 1.00 90.06 83 PRO A O 1
ATOM 682 N N . ASN A 1 84 ? -7.844 -11.440 -0.201 1.00 93.44 84 ASN A N 1
ATOM 683 C CA . ASN A 1 84 ? -7.825 -10.346 -1.180 1.00 93.44 84 ASN A CA 1
ATOM 684 C C . ASN A 1 84 ? -8.188 -8.939 -0.662 1.00 93.44 84 ASN A C 1
ATOM 686 O O . ASN A 1 84 ? -8.221 -8.010 -1.475 1.00 93.44 84 ASN A O 1
ATOM 690 N N . GLU A 1 85 ? -8.438 -8.726 0.637 1.00 96.06 85 GLU A N 1
ATOM 691 C CA . GLU A 1 85 ? -8.701 -7.373 1.164 1.00 96.06 85 GLU A CA 1
ATOM 692 C C . GLU A 1 85 ? -7.494 -6.452 0.955 1.00 96.06 85 GLU A C 1
ATOM 694 O O . GLU A 1 85 ? -7.651 -5.346 0.436 1.00 96.06 85 GLU A O 1
ATOM 699 N N . VAL A 1 86 ? -6.283 -6.941 1.236 1.00 97.81 86 VAL A N 1
ATOM 700 C CA . VAL A 1 86 ? -5.033 -6.192 1.024 1.00 97.81 86 VAL A CA 1
ATOM 701 C C . VAL A 1 86 ? -4.810 -5.879 -0.457 1.00 97.81 86 VAL A C 1
ATOM 703 O O . VAL A 1 86 ? -4.592 -4.721 -0.818 1.00 97.81 86 VAL A O 1
ATOM 706 N N . ALA A 1 87 ? -4.961 -6.871 -1.340 1.00 98.06 87 ALA A N 1
ATOM 707 C CA . ALA A 1 87 ? -4.868 -6.674 -2.789 1.00 98.06 87 ALA A CA 1
ATOM 708 C C . ALA A 1 87 ? -5.870 -5.622 -3.294 1.00 98.06 87 ALA A C 1
ATOM 710 O O . ALA A 1 87 ? -5.538 -4.760 -4.112 1.00 98.06 87 ALA A O 1
ATOM 711 N N . SER A 1 88 ? -7.103 -5.669 -2.783 1.00 97.88 88 SER A N 1
ATOM 712 C CA . SER A 1 88 ? -8.167 -4.724 -3.131 1.00 97.88 88 SER A CA 1
ATOM 713 C C . SER A 1 88 ? -7.860 -3.312 -2.632 1.00 97.88 88 SER A C 1
ATOM 715 O O . SER A 1 88 ? -8.046 -2.347 -3.379 1.00 97.88 88 SER A O 1
ATOM 717 N N . ALA A 1 89 ? -7.338 -3.186 -1.411 1.00 98.06 89 ALA A N 1
ATOM 718 C CA . ALA A 1 89 ? -6.921 -1.918 -0.828 1.00 98.06 89 ALA A CA 1
ATOM 719 C C . ALA A 1 89 ? -5.775 -1.282 -1.634 1.00 98.06 89 ALA A C 1
ATOM 721 O O . ALA A 1 89 ? -5.871 -0.123 -2.046 1.00 98.06 89 ALA A O 1
ATOM 722 N N . ILE A 1 90 ? -4.736 -2.054 -1.964 1.00 98.19 90 ILE A N 1
ATOM 723 C CA . ILE A 1 90 ? -3.607 -1.589 -2.783 1.00 98.19 90 ILE A CA 1
ATOM 724 C C . ILE A 1 90 ? -4.084 -1.188 -4.180 1.00 98.19 90 ILE A C 1
ATOM 726 O O . ILE A 1 90 ? -3.729 -0.116 -4.666 1.00 98.19 90 ILE A O 1
ATOM 730 N N . ALA A 1 91 ? -4.951 -1.980 -4.817 1.00 97.69 91 ALA A N 1
ATOM 731 C CA . ALA A 1 91 ? -5.499 -1.633 -6.126 1.00 97.69 91 ALA A CA 1
ATOM 732 C C . ALA A 1 91 ? -6.317 -0.325 -6.103 1.00 97.69 91 ALA A C 1
ATOM 734 O O . ALA A 1 91 ? -6.304 0.443 -7.074 1.00 97.69 91 ALA A O 1
ATOM 735 N N . LYS A 1 92 ? -7.022 -0.054 -4.995 1.00 97.31 92 LYS A N 1
ATOM 736 C CA . LYS A 1 92 ? -7.806 1.172 -4.785 1.00 97.31 92 LYS A CA 1
ATOM 737 C C . LYS A 1 92 ? -6.916 2.385 -4.500 1.00 97.31 92 LYS A C 1
ATOM 739 O O . LYS A 1 92 ? -7.193 3.472 -5.012 1.00 97.31 92 LYS A O 1
ATOM 744 N N . PHE A 1 93 ? -5.851 2.216 -3.719 1.00 97.75 93 PHE A N 1
ATOM 745 C CA . PHE A 1 93 ? -4.926 3.287 -3.349 1.00 97.75 93 PHE A CA 1
ATOM 746 C C . PHE A 1 93 ? -3.478 2.775 -3.252 1.00 97.75 93 PHE A C 1
ATOM 748 O O . PHE A 1 93 ? -2.980 2.526 -2.156 1.00 97.75 93 PHE A O 1
ATOM 755 N N . PRO A 1 94 ? -2.751 2.691 -4.382 1.00 97.75 94 PRO A N 1
ATOM 756 C CA . PRO A 1 94 ? -1.424 2.062 -4.407 1.00 97.75 94 PRO A CA 1
ATOM 757 C C . PRO A 1 94 ? -0.364 2.842 -3.618 1.00 97.75 94 PRO A C 1
ATOM 759 O O . PRO A 1 94 ? 0.651 2.293 -3.200 1.00 97.75 94 PRO A O 1
ATOM 762 N N . HIS A 1 95 ? -0.624 4.130 -3.370 1.00 97.25 95 HIS A N 1
ATOM 763 C CA . HIS A 1 95 ? 0.211 4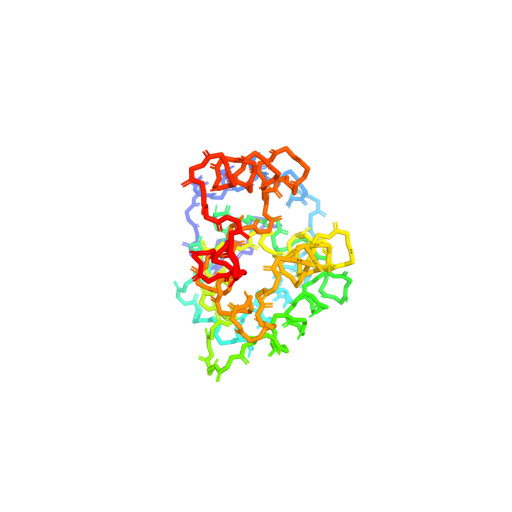.997 -2.543 1.00 97.25 95 HIS A CA 1
ATOM 764 C C . HIS A 1 95 ? 0.361 4.485 -1.104 1.00 97.25 95 HIS A C 1
ATOM 766 O O . HIS A 1 95 ? 1.324 4.879 -0.451 1.00 97.25 95 HIS A O 1
ATOM 772 N N . ILE A 1 96 ? -0.527 3.597 -0.627 1.00 97.69 96 ILE A N 1
ATOM 773 C CA . ILE A 1 96 ? -0.402 2.965 0.694 1.00 97.69 96 ILE A CA 1
ATOM 774 C C . ILE A 1 96 ? 0.978 2.319 0.897 1.00 97.69 96 ILE A C 1
ATOM 776 O O . ILE A 1 96 ? 1.576 2.481 1.953 1.00 97.69 96 ILE A O 1
ATOM 780 N N . LEU A 1 97 ? 1.544 1.718 -0.157 1.00 97.88 97 LEU A N 1
ATOM 781 C CA . LEU A 1 97 ? 2.857 1.061 -0.139 1.00 97.88 97 LEU A CA 1
ATOM 782 C C . LEU A 1 97 ? 4.044 2.030 -0.012 1.00 97.88 97 LEU A C 1
ATOM 784 O O . LEU A 1 97 ? 5.175 1.603 0.183 1.00 97.88 97 LEU A O 1
ATOM 788 N N . SER A 1 98 ? 3.818 3.338 -0.168 1.00 95.75 98 SER A N 1
ATOM 789 C CA . SER A 1 98 ? 4.868 4.356 -0.031 1.00 95.75 98 SER A CA 1
ATOM 790 C C . SER A 1 98 ? 5.002 4.916 1.385 1.00 95.75 98 SER A C 1
ATOM 792 O O . SER A 1 98 ? 5.949 5.667 1.631 1.00 95.75 98 SER A O 1
ATOM 794 N N . TYR A 1 99 ? 4.059 4.621 2.281 1.00 96.06 99 TYR A N 1
ATOM 795 C CA . TYR A 1 99 ? 4.103 5.083 3.667 1.00 96.06 99 TYR A CA 1
ATOM 796 C C . TYR A 1 99 ? 4.962 4.153 4.533 1.00 96.06 99 TYR A C 1
ATOM 798 O O . TYR A 1 99 ? 5.136 2.982 4.210 1.00 96.06 99 TYR A O 1
ATOM 806 N N . SER A 1 100 ? 5.528 4.685 5.620 1.00 94.62 100 SER A N 1
ATOM 807 C CA . SER A 1 100 ? 6.189 3.866 6.646 1.00 94.62 100 SER A CA 1
ATOM 808 C C . SER A 1 100 ? 5.136 3.229 7.547 1.00 94.62 100 SER A C 1
ATOM 810 O O . SER A 1 100 ? 4.128 3.858 7.879 1.00 94.62 100 SER A O 1
ATOM 812 N N . VAL A 1 101 ? 5.373 1.980 7.936 1.00 95.88 101 VAL A N 1
ATOM 813 C CA . VAL A 1 101 ? 4.526 1.299 8.914 1.00 95.88 101 VAL A CA 1
ATOM 814 C C . VAL A 1 101 ? 4.630 2.029 10.255 1.00 95.88 101 VAL A C 1
ATOM 816 O O . VAL A 1 101 ? 3.622 2.440 10.817 1.00 95.88 101 VAL A O 1
ATOM 819 N N . GLU A 1 102 ? 5.848 2.308 10.698 1.00 95.38 102 GLU A N 1
ATOM 820 C CA . GLU A 1 102 ? 6.181 2.895 11.995 1.00 95.38 102 GLU A CA 1
ATOM 821 C C . GLU A 1 102 ? 5.723 4.351 12.124 1.00 95.38 102 GLU A C 1
ATOM 823 O O . GLU A 1 102 ? 5.169 4.737 13.146 1.00 95.38 102 GLU A O 1
ATOM 828 N N . GLU A 1 103 ? 5.927 5.169 11.090 1.00 93.56 103 GLU A N 1
ATOM 829 C CA . GLU A 1 103 ? 5.650 6.611 11.145 1.00 93.56 103 GLU A CA 1
ATOM 830 C C . GLU A 1 103 ? 4.219 6.972 10.728 1.00 93.56 103 GLU A C 1
ATOM 832 O O . GLU A 1 103 ? 3.783 8.110 10.924 1.00 93.56 103 GLU A O 1
ATOM 837 N N . LYS A 1 104 ? 3.487 6.052 10.083 1.00 93.81 104 LYS A N 1
ATOM 838 C CA . LYS A 1 104 ? 2.138 6.338 9.563 1.00 93.81 104 LYS A CA 1
ATOM 839 C C . LYS A 1 104 ? 1.094 5.327 9.976 1.00 93.81 104 LYS A C 1
ATOM 841 O O . LYS A 1 104 ? 0.056 5.738 10.485 1.00 93.81 104 LYS A O 1
ATOM 846 N N . LEU A 1 105 ? 1.337 4.039 9.755 1.00 94.06 105 LEU A N 1
ATOM 847 C CA . LEU A 1 105 ? 0.334 3.024 10.057 1.00 94.06 105 LEU A CA 1
ATOM 848 C C . LEU A 1 105 ? 0.162 2.851 11.570 1.00 94.06 105 LEU A C 1
ATOM 850 O O . LEU A 1 105 ? -0.952 2.998 12.062 1.00 94.06 105 LEU A O 1
ATOM 854 N N . CYS A 1 106 ? 1.244 2.641 12.320 1.00 93.94 106 CYS A N 1
ATOM 855 C CA . CYS A 1 106 ? 1.189 2.454 13.771 1.00 93.94 106 CYS A CA 1
ATOM 856 C C . CYS A 1 106 ? 0.538 3.645 14.505 1.00 93.94 106 CYS A C 1
ATOM 858 O O . CYS A 1 106 ? -0.380 3.403 15.288 1.00 93.94 106 CYS A O 1
ATOM 860 N N . PRO A 1 107 ? 0.891 4.919 14.228 1.00 93.50 107 PRO A N 1
ATOM 861 C CA . PRO A 1 107 ? 0.221 6.062 14.845 1.00 93.50 107 PRO A CA 1
ATOM 862 C C . PRO A 1 107 ? -1.268 6.136 14.505 1.00 93.50 107 PRO A C 1
ATOM 864 O O . PRO A 1 107 ? -2.071 6.506 15.357 1.00 93.50 107 PRO A O 1
ATOM 867 N N . LEU A 1 108 ? -1.656 5.763 13.280 1.00 92.81 108 LEU A N 1
ATOM 868 C CA . LEU A 1 108 ? -3.061 5.727 12.879 1.00 92.81 108 LEU A CA 1
ATOM 869 C C . LEU A 1 108 ? -3.834 4.661 13.664 1.00 92.81 108 LEU A C 1
ATOM 871 O O . LEU A 1 108 ? -4.922 4.944 14.159 1.00 92.81 108 LEU A O 1
ATOM 875 N N . LEU A 1 109 ? -3.272 3.456 13.797 1.00 92.50 109 LEU A N 1
ATOM 876 C CA . LEU A 1 109 ? -3.879 2.380 14.583 1.00 92.50 109 LEU A CA 1
ATOM 877 C C . LEU A 1 109 ? -4.007 2.787 16.056 1.00 92.50 109 LEU A C 1
ATOM 879 O O . LEU A 1 109 ? -5.096 2.689 16.618 1.00 92.50 109 LEU A O 1
ATOM 883 N N . ALA A 1 110 ? -2.935 3.326 16.644 1.00 92.12 110 ALA A N 1
ATOM 884 C CA . ALA A 1 110 ? -2.917 3.800 18.026 1.00 92.12 110 ALA A CA 1
ATOM 885 C C . ALA A 1 110 ? -3.950 4.909 18.273 1.00 92.12 110 ALA A C 1
ATOM 887 O O . ALA A 1 110 ? -4.637 4.901 19.293 1.00 92.12 110 ALA A O 1
ATOM 888 N N . PHE A 1 111 ? -4.112 5.834 17.324 1.00 90.56 111 PHE A N 1
ATOM 889 C CA . PHE A 1 111 ? -5.125 6.883 17.402 1.00 90.56 111 PHE A CA 1
ATOM 890 C C . PHE A 1 111 ? -6.543 6.305 17.495 1.00 90.56 111 PHE A C 1
ATOM 892 O O . PHE A 1 111 ? -7.298 6.671 18.391 1.00 90.56 111 PHE A O 1
ATOM 899 N N . PHE A 1 112 ? -6.907 5.367 16.619 1.00 89.25 112 PHE A N 1
ATOM 900 C CA . PHE A 1 112 ? -8.232 4.745 16.671 1.00 89.25 112 PHE A CA 1
ATOM 901 C C . PHE A 1 112 ? -8.425 3.857 17.905 1.00 89.25 112 PHE A C 1
ATOM 903 O O . PHE A 1 112 ? -9.511 3.845 18.484 1.00 89.25 112 PHE A O 1
ATOM 910 N N . GLN A 1 113 ? -7.379 3.161 18.356 1.00 90.56 113 GLN A N 1
ATOM 911 C CA . GLN A 1 113 ? -7.422 2.402 19.607 1.00 90.56 113 GLN A CA 1
ATOM 912 C C . GLN A 1 113 ? -7.672 3.321 20.811 1.00 90.56 113 GLN A C 1
ATOM 914 O O . GLN A 1 113 ? -8.496 2.993 21.661 1.00 90.56 113 GLN A O 1
ATOM 919 N N . ALA A 1 114 ? -7.043 4.502 20.856 1.00 88.56 114 ALA A N 1
ATOM 920 C CA . ALA A 1 114 ? -7.276 5.503 21.900 1.00 88.56 114 ALA A CA 1
ATOM 921 C C . ALA A 1 114 ? -8.713 6.062 21.889 1.00 88.56 114 ALA A C 1
ATOM 923 O O . ALA A 1 114 ? -9.215 6.486 22.927 1.00 88.56 114 ALA A O 1
ATOM 924 N N . LEU A 1 115 ? -9.397 6.012 20.741 1.00 85.38 115 LEU A N 1
ATOM 925 C CA . LEU A 1 115 ? -10.824 6.338 20.608 1.00 85.38 115 LEU A CA 1
ATOM 926 C C . LEU A 1 115 ? -11.759 5.166 20.960 1.00 85.38 115 LEU A C 1
ATOM 928 O O . LEU A 1 115 ? -12.977 5.293 20.834 1.00 85.38 115 LEU A O 1
ATOM 932 N N . GLY A 1 116 ? -11.211 4.026 21.387 1.00 87.31 116 GLY A N 1
ATOM 933 C CA . GLY A 1 116 ? -11.972 2.835 21.758 1.00 87.31 116 GLY A CA 1
ATOM 934 C C . GLY A 1 116 ? -12.412 1.966 20.577 1.00 87.31 116 GLY A C 1
ATOM 935 O O . GLY A 1 116 ? -13.264 1.097 20.759 1.00 87.31 116 GLY A O 1
ATOM 936 N N . VAL A 1 117 ? -11.858 2.169 19.375 1.00 87.50 117 VAL A N 1
ATOM 937 C CA . VAL A 1 117 ? -12.159 1.314 18.216 1.00 87.50 117 VAL A CA 1
ATOM 938 C C . VAL A 1 117 ? -11.429 -0.028 18.365 1.00 87.50 117 VAL A C 1
ATOM 940 O O . VAL A 1 117 ? -10.204 -0.042 18.512 1.00 87.50 117 VAL A O 1
ATOM 943 N N . PRO A 1 118 ? -12.123 -1.179 18.278 1.00 87.38 118 PRO A N 1
ATOM 944 C CA . PRO A 1 118 ? -11.468 -2.483 18.287 1.00 87.38 118 PRO A CA 1
ATOM 945 C C . PRO A 1 118 ? -10.535 -2.655 17.084 1.00 87.38 118 PRO A C 1
ATOM 947 O O . PRO A 1 118 ? -10.912 -2.352 15.955 1.00 87.38 118 PRO A O 1
ATOM 950 N N . GLU A 1 119 ? -9.358 -3.244 17.287 1.00 85.19 119 GLU A N 1
ATOM 951 C CA . GLU A 1 119 ? -8.325 -3.397 16.247 1.00 85.19 119 GLU A CA 1
ATOM 952 C C . GLU A 1 119 ? -8.839 -4.028 14.942 1.00 85.19 119 GLU A C 1
ATOM 954 O O . GLU A 1 119 ? -8.583 -3.517 13.852 1.00 85.19 119 GLU A O 1
ATOM 959 N N . LYS A 1 120 ? -9.670 -5.074 15.042 1.00 85.00 120 LYS A N 1
ATOM 960 C CA . LYS A 1 120 ? -10.304 -5.714 13.875 1.00 85.00 120 LYS A CA 1
ATOM 961 C C . LYS A 1 120 ? -11.182 -4.751 13.066 1.00 85.00 120 LYS A C 1
ATOM 963 O O . LYS A 1 120 ? -11.260 -4.859 11.843 1.00 85.00 120 LYS A O 1
ATOM 968 N N . GLN A 1 121 ? -11.863 -3.821 13.735 1.00 89.00 121 GLN A N 1
ATOM 969 C CA . GLN A 1 121 ? -12.681 -2.804 13.079 1.00 89.00 121 GLN A CA 1
ATOM 970 C C . GLN A 1 121 ? -11.798 -1.744 12.413 1.00 89.00 121 GLN A C 1
ATOM 972 O O . GLN A 1 121 ? -12.076 -1.376 11.273 1.00 89.00 121 GLN A O 1
ATOM 977 N N . ILE A 1 122 ? -10.694 -1.343 13.052 1.00 89.88 122 ILE A N 1
ATOM 978 C CA . ILE A 1 122 ? -9.707 -0.423 12.462 1.00 89.88 122 ILE A CA 1
ATOM 979 C C . ILE A 1 122 ? -9.138 -1.007 11.167 1.00 89.88 122 ILE A C 1
ATOM 981 O O . ILE A 1 122 ? -9.135 -0.333 10.135 1.00 89.88 122 ILE A O 1
ATOM 985 N N . GLY A 1 123 ? -8.724 -2.279 11.196 1.00 91.81 123 GLY A N 1
ATOM 986 C CA . GLY A 1 123 ? -8.232 -2.993 10.017 1.00 91.81 123 GLY A CA 1
ATOM 987 C C . GLY A 1 123 ? -9.242 -2.981 8.870 1.00 91.81 123 GLY A C 1
ATOM 988 O O . GLY A 1 123 ? -8.915 -2.598 7.746 1.00 91.81 123 GLY A O 1
ATOM 989 N N . LYS A 1 124 ? -10.511 -3.281 9.169 1.00 91.50 124 LYS A N 1
ATOM 990 C CA . LYS A 1 124 ? -11.606 -3.217 8.193 1.00 91.50 124 LYS A CA 1
ATOM 991 C C . LYS A 1 124 ? -11.793 -1.810 7.611 1.00 91.50 124 LYS A C 1
ATOM 993 O O . LYS A 1 124 ? -11.922 -1.678 6.395 1.00 91.50 124 LYS A O 1
ATOM 998 N N . ILE A 1 125 ? -11.804 -0.763 8.439 1.00 91.06 125 ILE A N 1
ATOM 999 C CA . ILE A 1 125 ? -11.962 0.631 7.986 1.00 91.06 125 ILE A CA 1
ATOM 1000 C C . ILE A 1 125 ? -10.800 1.024 7.069 1.00 91.06 125 ILE A C 1
ATOM 1002 O O . ILE A 1 125 ? -11.023 1.558 5.978 1.00 91.06 125 ILE A O 1
ATOM 1006 N N . LEU A 1 126 ? -9.566 0.710 7.471 1.00 94.69 126 LEU A N 1
ATOM 1007 C CA . LEU A 1 126 ? -8.370 1.008 6.693 1.00 94.69 126 LEU A CA 1
ATOM 1008 C C . LEU A 1 126 ? -8.368 0.273 5.347 1.00 94.69 126 LEU A C 1
ATOM 1010 O O . LEU A 1 126 ? -8.108 0.892 4.320 1.00 94.69 126 LEU A O 1
ATOM 1014 N N . LEU A 1 127 ? -8.688 -1.021 5.315 1.00 96.00 127 LEU A N 1
ATOM 1015 C CA . LEU A 1 127 ? -8.685 -1.806 4.074 1.00 96.00 127 LEU A CA 1
ATOM 1016 C C . LEU A 1 127 ? -9.840 -1.419 3.133 1.00 96.00 127 LEU A C 1
ATOM 1018 O O . LEU A 1 127 ? -9.678 -1.435 1.910 1.00 96.00 127 LEU A O 1
ATOM 1022 N N . LEU A 1 128 ? -10.985 -0.984 3.674 1.00 94.56 128 LEU A N 1
ATOM 1023 C CA . LEU A 1 128 ? -12.082 -0.416 2.881 1.00 94.56 128 LEU A CA 1
ATOM 1024 C C . LEU A 1 128 ? -11.752 0.987 2.350 1.00 94.56 128 LEU A C 1
ATOM 1026 O O . LEU A 1 128 ? -12.139 1.337 1.224 1.00 94.56 128 LEU A O 1
ATOM 1030 N N . ASN A 1 129 ? -11.030 1.795 3.128 1.00 93.88 129 ASN A N 1
ATOM 1031 C CA . ASN A 1 129 ? -10.620 3.149 2.771 1.00 93.88 129 ASN A CA 1
ATOM 1032 C C . ASN A 1 129 ? -9.115 3.388 3.005 1.00 93.88 129 ASN A C 1
ATOM 1034 O O . ASN A 1 129 ? -8.731 4.159 3.884 1.00 93.88 129 ASN A O 1
ATOM 1038 N N . PRO A 1 130 ? -8.239 2.829 2.153 1.00 95.94 130 PRO A N 1
ATOM 1039 C CA . PRO A 1 130 ? -6.785 2.900 2.336 1.00 95.94 130 PRO A CA 1
ATOM 1040 C C . PRO A 1 130 ? -6.211 4.317 2.251 1.00 95.94 130 PRO A C 1
ATOM 1042 O O . PRO A 1 130 ? -5.080 4.547 2.661 1.00 95.94 130 PRO A O 1
ATOM 1045 N N . ARG A 1 131 ? -6.977 5.300 1.754 1.00 94.88 131 ARG A N 1
ATOM 1046 C CA . ARG A 1 131 ? -6.574 6.714 1.770 1.00 94.88 131 ARG A CA 1
ATOM 1047 C C . ARG A 1 131 ? -6.515 7.287 3.190 1.00 94.88 131 ARG A C 1
ATOM 1049 O O . ARG A 1 131 ? -5.864 8.309 3.385 1.00 94.88 131 ARG A O 1
ATOM 1056 N N . LEU A 1 132 ? -7.147 6.645 4.170 1.00 92.12 132 LEU A N 1
ATOM 1057 C CA . LEU A 1 132 ? -7.165 7.080 5.567 1.00 92.12 132 LEU A CA 1
ATOM 1058 C C . LEU A 1 132 ? -5.758 7.350 6.122 1.00 92.12 132 LEU A C 1
ATOM 1060 O O . LEU A 1 132 ? -5.544 8.371 6.766 1.00 92.12 132 LEU A O 1
ATOM 1064 N N . ILE A 1 133 ? -4.782 6.510 5.761 1.00 93.81 133 ILE A N 1
ATOM 1065 C CA . ILE A 1 133 ? -3.371 6.640 6.164 1.00 93.81 133 ILE A CA 1
ATOM 1066 C C . ILE A 1 133 ? -2.694 7.932 5.677 1.00 93.81 133 ILE A C 1
ATOM 1068 O O . ILE A 1 133 ? -1.664 8.341 6.205 1.00 93.81 133 ILE A O 1
ATOM 1072 N N . SER A 1 134 ? -3.262 8.592 4.664 1.00 91.88 134 SER A N 1
ATOM 1073 C CA . SER A 1 134 ? -2.731 9.850 4.130 1.00 91.88 134 SER A CA 1
ATOM 1074 C C . SER A 1 134 ? -3.166 11.083 4.924 1.00 91.88 134 SER A C 1
ATOM 1076 O O . SER A 1 134 ? -2.639 12.170 4.689 1.00 91.88 134 SER A O 1
ATOM 1078 N N . TYR A 1 135 ? -4.141 10.950 5.828 1.00 89.06 135 TYR A N 1
ATOM 1079 C CA . TYR A 1 135 ? -4.664 12.079 6.591 1.00 89.06 135 TYR A CA 1
ATOM 1080 C C . TYR A 1 135 ? -3.754 12.406 7.773 1.00 89.06 135 TYR A C 1
ATOM 1082 O O . TYR A 1 135 ? -3.221 11.519 8.435 1.00 89.06 135 TYR A O 1
ATOM 1090 N N . SER A 1 136 ? -3.581 13.702 8.041 1.00 84.94 136 SER A N 1
ATOM 1091 C CA . SER A 1 136 ? -2.906 14.154 9.257 1.00 84.94 136 SER A CA 1
ATOM 1092 C C . SER A 1 136 ? -3.772 13.808 10.463 1.00 84.94 136 SER A C 1
ATOM 1094 O O . SER A 1 136 ? -4.934 14.215 10.522 1.00 84.94 136 SER A O 1
ATOM 1096 N N . ILE A 1 137 ? -3.204 13.062 11.410 1.00 84.00 137 ILE A N 1
ATOM 1097 C CA . ILE A 1 137 ? -3.878 12.725 12.664 1.00 84.00 137 ILE A CA 1
ATOM 1098 C C . ILE A 1 137 ? -4.134 14.008 13.460 1.00 84.00 137 ILE A C 1
ATOM 1100 O O . ILE A 1 137 ? -5.270 14.284 13.828 1.00 84.00 137 ILE A O 1
ATOM 1104 N N . GLU A 1 138 ? -3.103 14.833 13.641 1.00 78.44 138 GLU A N 1
ATOM 1105 C CA . GLU A 1 138 ? -3.166 16.046 14.464 1.00 78.44 138 GLU A CA 1
ATOM 1106 C C . GLU A 1 138 ? -4.171 17.070 13.940 1.00 78.44 138 GLU A C 1
ATOM 1108 O O . GLU A 1 138 ? -4.969 17.610 14.703 1.00 78.44 138 GLU A O 1
ATOM 1113 N N . ILE A 1 139 ? -4.142 17.320 12.629 1.00 81.12 139 ILE A N 1
ATOM 1114 C CA . ILE A 1 139 ? -4.966 18.362 12.017 1.00 81.12 139 ILE A CA 1
ATOM 1115 C C . ILE A 1 139 ? -6.336 17.781 11.680 1.00 81.12 139 ILE A C 1
ATOM 1117 O O . ILE A 1 139 ? -7.351 18.187 12.231 1.00 81.12 139 ILE A O 1
ATOM 1121 N N . LYS A 1 140 ? -6.379 16.778 10.800 1.00 80.31 140 LYS A N 1
ATOM 1122 C CA . LYS A 1 140 ? -7.637 16.347 10.189 1.00 80.31 140 LYS A CA 1
ATOM 1123 C C . LYS A 1 140 ? -8.443 15.426 11.094 1.00 80.31 140 LYS A C 1
ATOM 1125 O O . LYS A 1 140 ? -9.651 15.602 11.212 1.00 80.31 140 LYS A O 1
ATOM 1130 N N . MET A 1 141 ? -7.801 14.444 11.724 1.00 80.62 141 MET A N 1
ATOM 1131 C CA . MET A 1 141 ? -8.528 13.528 12.609 1.00 80.62 141 MET A CA 1
ATOM 1132 C C . MET A 1 141 ? -8.875 14.186 13.942 1.00 80.62 141 MET A C 1
ATOM 1134 O O . MET A 1 141 ? -9.982 13.994 14.438 1.00 80.62 141 MET A O 1
ATOM 1138 N N . GLY A 1 142 ? -7.976 15.013 14.480 1.00 80.44 142 GLY A N 1
ATOM 1139 C CA . GLY A 1 142 ? -8.229 15.805 15.679 1.00 80.44 142 GLY A CA 1
ATOM 1140 C C . GLY A 1 142 ? -9.441 16.727 15.532 1.00 80.44 142 GLY A C 1
ATOM 1141 O O . GLY A 1 142 ? -10.277 16.779 16.430 1.00 80.44 142 GLY A O 1
ATOM 1142 N N . GLU A 1 143 ? -9.587 17.412 14.394 1.00 84.94 143 GLU A N 1
ATOM 1143 C CA . GLU A 1 143 ? -10.767 18.242 14.105 1.00 84.94 143 GLU A CA 1
ATOM 1144 C C . GLU A 1 143 ? -12.060 17.424 14.015 1.00 84.94 143 GLU A C 1
ATOM 1146 O O . GLU A 1 143 ? -13.073 17.836 14.578 1.00 84.94 143 GLU A O 1
ATOM 1151 N N . ILE A 1 144 ? -12.027 16.249 13.375 1.00 82.81 144 ILE A N 1
ATOM 1152 C CA . ILE A 1 144 ? -13.193 15.354 13.297 1.00 82.81 144 ILE A CA 1
ATOM 1153 C C . ILE A 1 144 ? -13.613 14.905 14.699 1.00 82.81 144 ILE A C 1
ATOM 1155 O O . ILE A 1 144 ? -14.790 14.986 15.033 1.00 82.81 144 ILE A O 1
ATOM 1159 N N . VAL A 1 145 ? -12.665 14.488 15.542 1.00 84.44 145 VAL A N 1
ATOM 1160 C CA . VAL A 1 145 ? -12.958 14.070 16.923 1.00 84.44 145 VAL A CA 1
ATOM 1161 C C . VAL A 1 145 ? -13.518 15.229 17.743 1.00 84.44 145 VAL A C 1
ATOM 1163 O O . VAL A 1 145 ? -14.529 15.056 18.418 1.00 84.44 145 VAL A O 1
ATOM 1166 N N . LYS A 1 146 ? -12.922 16.426 17.651 1.00 85.94 146 LYS A N 1
ATOM 1167 C CA . LYS A 1 146 ? -13.425 17.630 18.335 1.00 85.94 146 LYS A CA 1
ATOM 1168 C C . LYS A 1 146 ? -14.842 17.988 17.894 1.00 85.94 146 LYS A C 1
ATOM 1170 O O . LYS A 1 146 ? -15.658 18.358 18.731 1.00 85.94 146 LYS A O 1
ATOM 1175 N N . PHE A 1 147 ? -15.137 17.865 16.603 1.00 85.44 147 PHE A N 1
ATOM 1176 C CA . PHE A 1 147 ? -16.475 18.097 16.070 1.00 85.44 147 PHE A CA 1
ATOM 1177 C C . PHE A 1 147 ? -17.480 17.046 16.556 1.00 85.44 147 PHE A C 1
ATOM 1179 O O . PHE A 1 147 ? -18.564 17.400 17.002 1.00 85.44 147 PHE A O 1
ATOM 1186 N N . LEU A 1 148 ? -17.128 15.757 16.526 1.00 85.25 148 LEU A N 1
ATOM 1187 C CA . LEU A 1 148 ? -18.001 14.696 17.041 1.00 85.25 148 LEU A CA 1
ATOM 1188 C C . LEU A 1 148 ? -18.284 14.890 18.539 1.00 85.25 148 LEU A C 1
ATOM 1190 O O . LEU A 1 148 ? -19.427 14.752 18.973 1.00 85.25 148 LEU A O 1
ATOM 1194 N N . ALA A 1 149 ? -17.273 15.291 19.312 1.00 85.38 149 ALA A N 1
ATOM 1195 C CA . ALA A 1 149 ? -17.441 15.643 20.716 1.00 85.38 149 ALA A CA 1
ATOM 1196 C C . ALA A 1 149 ? -18.349 16.871 20.907 1.00 85.38 149 ALA A C 1
ATOM 1198 O O . ALA A 1 149 ? -19.222 16.854 21.770 1.00 85.38 149 ALA A O 1
ATOM 1199 N N . SER A 1 150 ? -18.220 17.913 20.075 1.00 88.62 150 SER A N 1
ATOM 1200 C CA . SER A 1 150 ? -19.051 19.120 20.204 1.00 88.62 150 SER A CA 1
ATOM 1201 C C . SER A 1 150 ? -20.537 18.878 19.922 1.00 88.62 150 SER A C 1
ATOM 1203 O O . SER A 1 150 ? -21.375 19.619 20.433 1.00 88.62 150 SER A O 1
ATOM 1205 N N . ILE A 1 151 ? -20.875 17.827 19.167 1.00 87.50 151 ILE A N 1
ATOM 1206 C CA . ILE A 1 151 ? -22.261 17.384 18.946 1.00 87.50 151 ILE A CA 1
ATOM 1207 C C . ILE A 1 151 ? -22.705 16.269 19.912 1.00 87.50 151 ILE A C 1
ATOM 1209 O O . ILE A 1 151 ? -23.761 15.668 19.718 1.00 87.50 151 ILE A O 1
ATOM 1213 N N . GLY A 1 152 ? -21.928 16.010 20.970 1.00 80.88 152 GLY A N 1
ATOM 1214 C CA . GLY A 1 152 ? -22.281 15.109 22.072 1.00 80.88 152 GLY A CA 1
ATOM 1215 C C . GLY A 1 152 ? -22.061 13.621 21.797 1.00 80.88 152 GLY A C 1
ATOM 1216 O O . GLY A 1 152 ? -22.631 12.786 22.502 1.00 80.88 152 GLY A O 1
ATOM 1217 N N . LEU A 1 153 ? -21.264 13.276 20.781 1.00 79.62 153 LEU A N 1
ATOM 1218 C CA . LEU A 1 153 ? -20.947 11.888 20.415 1.00 79.62 153 LEU A CA 1
ATOM 1219 C C . LEU A 1 153 ? -19.694 11.348 21.122 1.00 79.62 153 LEU A C 1
ATOM 1221 O O . LEU A 1 153 ? -19.212 10.276 20.770 1.00 79.62 153 LEU A O 1
ATOM 1225 N N . ASP A 1 154 ? -19.157 12.064 22.109 1.00 77.06 154 ASP A N 1
ATOM 1226 C CA . ASP A 1 154 ? -18.051 11.636 22.977 1.00 77.06 154 ASP A CA 1
ATOM 1227 C C . ASP A 1 154 ? -18.485 10.694 24.112 1.00 77.06 154 ASP A C 1
ATOM 1229 O O . ASP A 1 154 ? -17.652 9.998 24.696 1.00 77.06 154 ASP A O 1
ATOM 1233 N N . LYS A 1 155 ? -19.790 10.610 24.395 1.00 68.94 155 LYS A N 1
ATOM 1234 C CA . LYS A 1 155 ? -20.344 9.712 25.416 1.00 68.94 155 LYS A CA 1
ATOM 1235 C C . LYS A 1 155 ? -20.213 8.239 25.006 1.00 68.94 155 LYS A C 1
ATOM 1237 O O . LYS A 1 155 ? -20.355 7.887 23.837 1.00 68.94 155 LYS A O 1
ATOM 1242 N N . ASP A 1 156 ? -19.942 7.365 25.976 1.00 67.44 156 ASP A N 1
ATOM 1243 C CA . ASP A 1 156 ? -19.968 5.895 25.846 1.00 67.44 156 ASP A CA 1
ATOM 1244 C C . ASP A 1 156 ? -19.145 5.296 24.683 1.00 67.44 156 ASP A C 1
ATOM 1246 O O . ASP A 1 156 ? -19.523 4.277 24.078 1.00 67.44 156 ASP A O 1
ATOM 1250 N N . GLY A 1 157 ? -18.025 5.942 24.334 1.00 64.75 157 GLY A N 1
ATOM 1251 C CA . GLY A 1 157 ? -17.157 5.513 23.233 1.00 64.75 157 GLY A CA 1
ATOM 1252 C C . GLY A 1 157 ? -17.839 5.576 21.862 1.00 64.75 157 GLY A C 1
ATOM 1253 O O . GLY A 1 157 ? -17.472 4.826 20.957 1.00 64.75 157 GLY A O 1
ATOM 1254 N N . MET A 1 158 ? -18.863 6.424 21.697 1.00 70.00 158 MET A N 1
ATOM 1255 C CA . MET A 1 158 ? -19.607 6.546 20.440 1.00 70.00 158 MET A CA 1
ATOM 1256 C C . MET A 1 158 ? -18.735 7.035 19.281 1.00 70.00 158 MET A C 1
ATOM 1258 O O . MET A 1 158 ? -18.921 6.545 18.170 1.00 70.00 158 MET A O 1
ATOM 1262 N N . ILE A 1 159 ? -17.733 7.890 19.524 1.00 71.50 159 ILE A N 1
ATOM 1263 C CA . ILE A 1 159 ? -16.761 8.295 18.489 1.00 71.50 159 ILE A CA 1
ATOM 1264 C C . ILE A 1 159 ? -16.124 7.064 17.836 1.00 71.50 159 ILE A C 1
ATOM 1266 O O . ILE A 1 159 ? -16.139 6.949 16.612 1.00 71.50 159 ILE A O 1
ATOM 1270 N N . GLY A 1 160 ? -15.655 6.099 18.632 1.00 66.31 160 GLY A N 1
ATOM 1271 C CA . GLY A 1 160 ? -15.074 4.867 18.103 1.00 66.31 160 GLY A CA 1
ATOM 1272 C C . GLY A 1 160 ? -16.080 3.929 17.417 1.00 66.31 160 GLY A C 1
ATOM 1273 O O . GLY A 1 160 ? -15.699 3.085 16.614 1.00 66.31 160 GLY A O 1
ATOM 1274 N N . LYS A 1 161 ? -17.380 4.063 17.696 1.00 68.56 161 LYS A N 1
ATOM 1275 C CA . LYS A 1 161 ? -18.432 3.282 17.020 1.00 68.56 161 LYS A CA 1
ATOM 1276 C C . LYS A 1 161 ? -18.843 3.885 15.672 1.00 68.56 161 LYS A C 1
ATOM 1278 O O . LYS A 1 161 ? -19.343 3.153 14.822 1.00 68.56 161 LYS A O 1
ATOM 1283 N N . ILE A 1 162 ? -18.682 5.199 15.506 1.00 67.31 162 ILE A N 1
ATOM 1284 C CA . ILE A 1 162 ? -19.082 5.961 14.310 1.00 67.31 162 ILE A CA 1
ATOM 1285 C C . ILE A 1 162 ? -17.960 6.012 13.272 1.00 67.31 162 ILE A C 1
ATOM 1287 O O . ILE A 1 162 ? -18.245 6.017 12.072 1.00 67.31 162 ILE A O 1
ATOM 1291 N N . MET A 1 163 ? -16.709 6.084 13.732 1.00 63.34 163 MET A N 1
ATOM 1292 C CA . MET A 1 163 ? -15.522 6.081 12.873 1.00 63.34 163 MET A CA 1
ATOM 1293 C C . MET A 1 163 ? -15.185 4.681 12.357 1.00 63.34 163 MET A C 1
ATOM 1295 O O . MET A 1 163 ? -14.758 4.613 11.181 1.00 63.34 163 MET A O 1
#